Protein AF-A0A134C3X3-F1 (afdb_monomer_lite)

Sequence (115 aa):
MSFNRYKREYERRAILVTVKEKILAAAAIMIEEQGISFRMDDLAKALTISKRTLYEQFRSKHEIVETILVHGAEDFYRQHENIVNNKSLTVEEVLNRYFRVRSNLYAAFSGESFI

Secondary structure (DSSP, 8-state):
--HHHHHHHHHHHHHT--HHHHHHHHHHHHHHHHGGG--HHHHHHHTT--HHHHHHH-S-HHHHHHHHHHHHHHHHHHHHHHHHT-TTS-HHHHHHHHTTPPPHHHHHHH-----

Structure (mmCIF, N/CA/C/O backbone):
data_AF-A0A134C3X3-F1
#
_entry.id   AF-A0A134C3X3-F1
#
loop_
_atom_site.group_PDB
_atom_site.id
_atom_site.type_symbol
_atom_site.label_atom_id
_atom_site.label_alt_id
_atom_site.label_comp_id
_atom_site.label_asym_id
_atom_site.label_entity_id
_atom_site.label_seq_id
_atom_site.pdbx_PDB_ins_code
_atom_site.Cartn_x
_atom_site.Cartn_y
_atom_site.Cartn_z
_atom_site.occupancy
_atom_site.B_iso_or_equiv
_atom_site.auth_seq_id
_atom_site.auth_comp_id
_atom_site.auth_asym_id
_atom_site.auth_atom_id
_atom_site.pdbx_PDB_model_num
ATOM 1 N N . MET A 1 1 ? 23.951 -26.736 2.673 1.00 44.09 1 MET A N 1
ATOM 2 C CA . MET A 1 1 ? 23.584 -26.314 4.049 1.00 44.09 1 MET A CA 1
ATOM 3 C C . MET A 1 1 ? 22.882 -24.940 4.052 1.00 44.09 1 MET A C 1
ATOM 5 O O . MET A 1 1 ? 23.451 -23.985 4.555 1.00 44.09 1 MET A O 1
ATOM 9 N N . SER A 1 2 ? 21.664 -24.798 3.501 1.00 55.88 2 SER A N 1
ATOM 10 C CA . SER A 1 2 ? 20.991 -23.471 3.422 1.00 55.88 2 SER A CA 1
ATOM 11 C C . SER A 1 2 ? 19.510 -23.467 3.838 1.00 55.88 2 SER A C 1
ATOM 13 O O . SER A 1 2 ? 19.015 -22.475 4.365 1.00 55.88 2 SER A O 1
ATOM 15 N N . PHE A 1 3 ? 18.810 -24.600 3.722 1.00 40.75 3 PHE A N 1
ATOM 16 C CA . PHE A 1 3 ? 17.370 -24.705 4.002 1.00 40.75 3 PHE A CA 1
ATOM 17 C C . PHE A 1 3 ? 16.975 -24.275 5.430 1.00 40.75 3 PHE A C 1
ATOM 19 O O . PHE A 1 3 ? 16.027 -23.520 5.629 1.00 40.75 3 PHE A O 1
ATOM 26 N N . ASN A 1 4 ? 17.766 -24.667 6.434 1.00 57.41 4 ASN A N 1
ATOM 27 C CA . ASN A 1 4 ? 17.481 -24.366 7.842 1.00 57.41 4 ASN A CA 1
ATOM 28 C C . ASN A 1 4 ? 17.798 -22.904 8.241 1.00 57.41 4 ASN A C 1
ATOM 30 O O . ASN A 1 4 ? 17.446 -22.451 9.329 1.00 57.41 4 ASN A O 1
ATOM 34 N N . ARG A 1 5 ? 18.500 -22.150 7.382 1.00 53.81 5 ARG A N 1
ATOM 35 C CA . ARG A 1 5 ? 18.742 -20.708 7.562 1.00 53.81 5 ARG A CA 1
ATOM 36 C C . ARG A 1 5 ? 17.573 -19.901 6.999 1.00 53.81 5 ARG A C 1
ATOM 38 O O . ARG A 1 5 ? 17.035 -19.069 7.718 1.00 53.81 5 ARG A O 1
ATOM 45 N N . TYR A 1 6 ? 17.123 -20.246 5.790 1.00 50.03 6 TYR A N 1
ATOM 46 C CA . TYR A 1 6 ? 15.953 -19.640 5.149 1.00 50.03 6 TYR A CA 1
ATOM 47 C C . TYR A 1 6 ? 14.673 -19.816 5.969 1.00 50.03 6 TYR A C 1
ATOM 49 O O . TYR A 1 6 ? 13.956 -18.844 6.180 1.00 50.03 6 TYR A O 1
ATOM 57 N N . LYS A 1 7 ? 14.412 -21.019 6.502 1.00 49.69 7 LYS A N 1
ATOM 58 C CA . LYS A 1 7 ? 13.215 -21.268 7.323 1.00 49.69 7 LYS A CA 1
ATOM 59 C C . LYS A 1 7 ? 13.190 -20.409 8.595 1.00 49.69 7 LYS A C 1
ATOM 61 O O . LYS A 1 7 ? 12.185 -19.776 8.888 1.00 49.69 7 LYS A O 1
ATOM 66 N N . ARG A 1 8 ? 14.327 -20.304 9.292 1.00 60.53 8 ARG A N 1
ATOM 67 C CA . ARG A 1 8 ? 14.461 -19.473 10.500 1.00 60.53 8 ARG A CA 1
ATOM 68 C C . ARG A 1 8 ? 14.390 -17.975 10.218 1.00 60.53 8 ARG A C 1
ATOM 70 O O . ARG A 1 8 ? 13.939 -17.229 11.079 1.00 60.53 8 ARG A O 1
ATOM 77 N N . GLU A 1 9 ? 14.852 -17.524 9.056 1.00 55.44 9 GLU A N 1
ATOM 78 C CA . GLU A 1 9 ? 14.744 -16.125 8.631 1.00 55.44 9 GLU A CA 1
ATOM 79 C C . GLU A 1 9 ? 13.315 -15.768 8.201 1.00 55.44 9 GLU A C 1
ATOM 81 O O . GLU A 1 9 ? 12.829 -14.699 8.559 1.00 55.44 9 GLU A O 1
ATOM 86 N N . TYR A 1 10 ? 12.618 -16.684 7.522 1.00 56.78 10 TYR A N 1
ATOM 87 C CA . TYR A 1 10 ? 11.201 -16.550 7.181 1.00 56.78 10 TYR A CA 1
ATOM 88 C C . TYR A 1 10 ? 10.328 -16.482 8.439 1.00 56.78 10 TYR A C 1
ATOM 90 O O . TYR A 1 10 ? 9.544 -15.551 8.596 1.00 56.78 10 TYR A O 1
ATOM 98 N N . GLU A 1 11 ? 10.526 -17.406 9.383 1.00 58.34 11 GLU A N 1
ATOM 99 C CA . GLU A 1 11 ? 9.837 -17.396 10.678 1.00 58.34 11 GLU A CA 1
ATOM 100 C C . GLU A 1 11 ? 10.168 -16.125 11.480 1.00 58.34 11 GLU A C 1
ATOM 102 O O . GLU A 1 11 ? 9.266 -15.499 12.030 1.00 58.34 11 GLU A O 1
ATOM 107 N N . ARG A 1 12 ? 11.430 -15.661 11.483 1.00 61.84 12 ARG A N 1
ATOM 108 C CA . ARG A 1 12 ? 11.799 -14.380 12.115 1.00 61.84 12 ARG A CA 1
ATOM 109 C C . ARG A 1 12 ? 11.123 -13.176 11.465 1.00 61.84 12 ARG A C 1
ATOM 111 O O . ARG A 1 12 ? 10.660 -12.301 12.188 1.00 61.84 12 ARG A O 1
ATOM 118 N N . ARG A 1 13 ? 11.059 -13.114 10.131 1.00 57.81 13 ARG A N 1
ATOM 119 C CA . ARG A 1 13 ? 10.357 -12.042 9.407 1.00 57.81 13 ARG A CA 1
ATOM 120 C C . ARG A 1 13 ? 8.853 -12.074 9.680 1.00 57.81 13 ARG A C 1
ATOM 122 O O . ARG A 1 13 ? 8.269 -11.017 9.870 1.00 57.81 13 ARG A O 1
ATOM 129 N N . ALA A 1 14 ? 8.254 -13.260 9.785 1.00 58.53 14 ALA A N 1
ATOM 130 C CA . ALA A 1 14 ? 6.844 -13.422 10.140 1.00 58.53 14 ALA A CA 1
ATOM 131 C C . ALA A 1 14 ? 6.536 -12.953 11.579 1.00 58.53 14 ALA A C 1
ATOM 133 O O . ALA A 1 14 ? 5.469 -12.397 11.831 1.00 58.53 14 ALA A O 1
ATOM 134 N N . ILE A 1 15 ? 7.481 -13.123 12.512 1.00 61.25 15 ILE A N 1
ATOM 135 C CA . ILE A 1 15 ? 7.371 -12.653 13.906 1.00 61.25 15 ILE A CA 1
ATOM 136 C C . ILE A 1 15 ? 7.535 -11.123 14.018 1.00 61.25 15 ILE A C 1
ATOM 138 O O . ILE A 1 15 ? 7.021 -10.525 14.960 1.00 61.25 15 ILE A O 1
ATOM 142 N N . LEU A 1 16 ? 8.205 -10.476 13.058 1.00 68.75 16 LEU A N 1
ATOM 143 C CA . LEU A 1 16 ? 8.461 -9.028 13.058 1.00 68.75 16 LEU A CA 1
ATOM 144 C C . LEU A 1 16 ? 7.341 -8.184 12.431 1.00 68.75 16 LEU A C 1
ATOM 146 O O . LEU A 1 16 ? 7.430 -6.960 12.488 1.00 68.75 16 LEU A O 1
ATOM 150 N N . VAL A 1 17 ? 6.297 -8.804 11.864 1.00 79.44 17 VAL A N 1
ATOM 151 C CA . VAL A 1 17 ? 5.197 -8.066 11.226 1.00 79.44 17 VAL A CA 1
ATOM 152 C C . VAL A 1 17 ? 4.435 -7.257 12.275 1.00 79.44 17 VAL A C 1
ATOM 154 O O . VAL A 1 17 ? 3.727 -7.798 13.134 1.00 79.44 17 VAL A O 1
ATOM 157 N N . THR A 1 18 ? 4.573 -5.942 12.180 1.00 92.00 18 THR A N 1
ATOM 158 C CA . THR A 1 18 ? 3.956 -4.965 13.071 1.00 92.00 18 THR A CA 1
ATOM 159 C C . THR A 1 18 ? 2.436 -4.949 12.910 1.00 92.00 18 THR A C 1
ATOM 161 O O . THR A 1 18 ? 1.875 -5.351 11.888 1.00 92.00 18 THR A O 1
ATOM 164 N N . VAL A 1 19 ? 1.731 -4.432 13.919 1.00 92.69 19 VAL A N 1
ATOM 165 C CA . VAL A 1 19 ? 0.276 -4.217 13.827 1.00 92.69 19 VAL A CA 1
ATOM 166 C C . VAL A 1 19 ? -0.059 -3.291 12.652 1.00 92.69 19 VAL A C 1
ATOM 168 O O . VAL A 1 19 ? -1.017 -3.548 11.928 1.00 92.69 19 VAL A O 1
ATOM 171 N N . LYS A 1 20 ? 0.772 -2.268 12.413 1.00 94.50 20 LYS A N 1
ATOM 172 C CA . LYS A 1 20 ? 0.634 -1.338 11.288 1.00 94.50 20 LYS A CA 1
ATOM 173 C C . LYS A 1 20 ? 0.657 -2.053 9.933 1.00 94.50 20 LYS A C 1
ATOM 175 O O . LYS A 1 20 ? -0.215 -1.811 9.106 1.00 94.50 20 LYS A O 1
ATOM 180 N N . GLU A 1 21 ? 1.604 -2.966 9.721 1.00 92.50 21 GLU A N 1
ATOM 181 C CA . GLU A 1 21 ? 1.706 -3.743 8.476 1.00 92.50 21 GLU A CA 1
ATOM 182 C C . GLU A 1 21 ? 0.519 -4.692 8.287 1.00 92.50 21 GLU A C 1
ATOM 184 O O . GLU A 1 21 ? -0.007 -4.797 7.181 1.00 92.50 21 GLU A O 1
ATOM 189 N N . LYS A 1 22 ? 0.033 -5.328 9.364 1.00 93.69 22 LYS A N 1
ATOM 190 C CA . LYS A 1 22 ? -1.182 -6.163 9.308 1.00 93.69 22 LYS A CA 1
ATOM 191 C C . LYS A 1 22 ? -2.412 -5.349 8.911 1.00 93.69 22 LYS A C 1
ATOM 193 O O . LYS A 1 22 ? -3.221 -5.822 8.118 1.00 93.69 22 LYS A O 1
ATOM 198 N N . ILE A 1 23 ? -2.533 -4.125 9.433 1.00 96.19 23 ILE A N 1
ATOM 199 C CA . ILE A 1 23 ? -3.613 -3.199 9.074 1.00 96.19 23 ILE A CA 1
ATOM 200 C C . ILE A 1 23 ? -3.553 -2.837 7.592 1.00 96.19 23 ILE A C 1
ATOM 202 O O . ILE A 1 23 ? -4.572 -2.932 6.914 1.00 96.19 23 ILE A O 1
ATOM 206 N N . LEU A 1 24 ? -2.375 -2.467 7.082 1.00 93.81 24 LEU A N 1
ATOM 207 C CA . LEU A 1 24 ? -2.195 -2.127 5.668 1.00 93.81 24 LEU A CA 1
ATOM 208 C C . LEU A 1 24 ? -2.525 -3.309 4.750 1.00 93.81 24 LEU A C 1
ATOM 210 O O . LEU A 1 24 ? -3.227 -3.124 3.761 1.00 93.81 24 LEU A O 1
ATOM 214 N N . ALA A 1 25 ? -2.072 -4.518 5.094 1.00 91.06 25 ALA A N 1
ATOM 215 C CA . ALA A 1 25 ? -2.340 -5.719 4.306 1.00 91.06 25 ALA A CA 1
ATOM 216 C C . ALA A 1 25 ? -3.837 -6.063 4.261 1.00 91.06 25 ALA A C 1
ATOM 218 O O . ALA A 1 25 ? -4.387 -6.277 3.185 1.00 91.06 25 ALA A O 1
ATOM 219 N N . ALA A 1 26 ? -4.516 -6.070 5.412 1.00 93.62 26 ALA A N 1
ATOM 220 C CA . ALA A 1 26 ? -5.951 -6.345 5.460 1.00 93.62 26 ALA A CA 1
ATOM 221 C C . ALA A 1 26 ? -6.772 -5.255 4.759 1.00 93.62 26 ALA A C 1
ATOM 223 O O . ALA A 1 26 ? -7.723 -5.567 4.049 1.00 93.62 26 ALA A O 1
ATOM 224 N N . ALA A 1 27 ? -6.390 -3.984 4.906 1.00 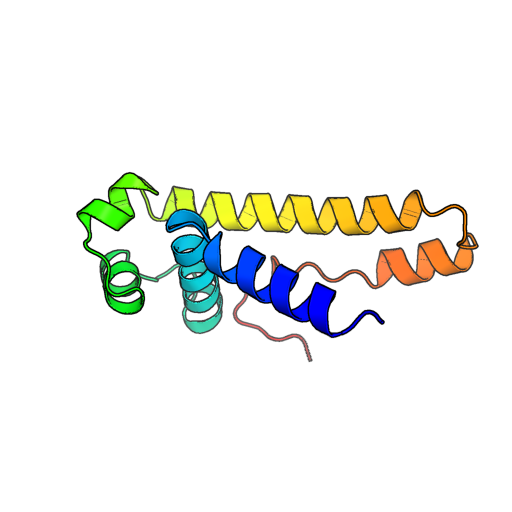93.50 27 ALA A N 1
ATOM 225 C CA . ALA A 1 27 ? -7.043 -2.896 4.191 1.00 93.50 27 ALA A CA 1
ATOM 226 C C . ALA A 1 27 ? -6.857 -3.020 2.674 1.00 93.50 27 ALA A C 1
ATOM 228 O O . ALA A 1 27 ? -7.827 -2.840 1.951 1.00 93.50 27 ALA A O 1
ATOM 229 N N . ALA A 1 28 ? -5.661 -3.369 2.189 1.00 89.50 28 ALA A N 1
ATOM 230 C CA . ALA A 1 28 ? -5.418 -3.576 0.761 1.00 89.50 28 ALA A CA 1
ATOM 231 C C . ALA A 1 28 ? -6.330 -4.667 0.175 1.00 89.50 28 ALA A C 1
ATOM 233 O O . ALA A 1 28 ? -6.962 -4.426 -0.847 1.00 89.50 28 ALA A O 1
ATOM 234 N N . ILE A 1 29 ? -6.476 -5.802 0.871 1.00 88.75 29 ILE A N 1
ATOM 235 C CA . ILE A 1 29 ? -7.399 -6.884 0.478 1.00 88.75 29 ILE A CA 1
ATOM 236 C C . ILE A 1 29 ? -8.843 -6.371 0.431 1.00 88.75 29 ILE A C 1
ATOM 238 O O . ILE A 1 29 ? -9.550 -6.573 -0.549 1.00 88.75 29 ILE A O 1
ATOM 242 N N . MET A 1 30 ? -9.281 -5.643 1.463 1.00 90.44 30 MET A N 1
ATOM 243 C CA . MET A 1 30 ? -10.632 -5.079 1.478 1.00 90.44 30 MET A CA 1
ATOM 244 C C . MET A 1 30 ? -10.857 -4.082 0.334 1.00 90.44 30 MET A C 1
ATOM 246 O O . MET A 1 30 ? -11.955 -4.025 -0.205 1.00 90.44 30 MET A O 1
ATOM 250 N N . ILE A 1 31 ? -9.863 -3.279 -0.041 1.00 87.00 31 ILE A N 1
ATOM 251 C CA . ILE A 1 31 ? -10.009 -2.336 -1.156 1.00 87.00 31 ILE A CA 1
ATOM 252 C C . ILE A 1 31 ? -10.075 -3.094 -2.492 1.00 87.00 31 ILE A C 1
ATOM 254 O O . ILE A 1 31 ? -10.891 -2.738 -3.336 1.00 87.00 31 ILE A O 1
ATOM 258 N N . GLU A 1 32 ? -9.306 -4.168 -2.657 1.00 82.69 32 GLU A N 1
ATOM 259 C CA . GLU A 1 32 ? -9.372 -5.025 -3.846 1.00 82.69 32 GLU A CA 1
ATOM 260 C C . GLU A 1 32 ? -10.751 -5.698 -3.996 1.00 82.69 32 GLU A C 1
ATOM 262 O O . GLU A 1 32 ? -11.317 -5.716 -5.087 1.00 82.69 32 GLU A O 1
ATOM 267 N N . GLU A 1 33 ? -11.336 -6.190 -2.898 1.00 84.50 33 GLU A N 1
ATOM 268 C CA . GLU A 1 33 ? -12.608 -6.930 -2.916 1.00 84.50 33 GLU A CA 1
ATOM 269 C C . GLU A 1 33 ? -13.858 -6.042 -3.046 1.00 84.50 33 GLU A C 1
ATOM 271 O O . GLU A 1 33 ? -14.835 -6.428 -3.688 1.00 84.50 33 GLU A O 1
ATOM 276 N N . GLN A 1 34 ? -13.873 -4.874 -2.397 1.00 84.81 34 GLN A N 1
ATOM 277 C CA . GLN A 1 34 ? -15.076 -4.029 -2.271 1.00 84.81 34 GLN A CA 1
ATOM 278 C C . GLN A 1 34 ? -14.814 -2.534 -2.516 1.00 84.81 34 GLN A C 1
ATOM 280 O O . GLN A 1 34 ? -15.671 -1.695 -2.216 1.00 84.81 34 GLN A O 1
ATOM 285 N N . GLY A 1 35 ? -13.638 -2.169 -3.030 1.00 80.69 35 GLY A N 1
ATOM 286 C CA . GLY A 1 35 ? -13.239 -0.785 -3.280 1.00 80.69 35 GLY A CA 1
ATOM 287 C C . GLY A 1 35 ? -12.986 0.038 -2.010 1.00 80.69 35 GLY A C 1
ATOM 288 O O . GLY A 1 35 ? -13.001 -0.437 -0.871 1.00 80.69 35 GLY A O 1
ATOM 289 N N . ILE A 1 36 ? -12.804 1.351 -2.185 1.00 84.06 36 ILE A N 1
ATOM 290 C CA . ILE A 1 36 ? -12.508 2.298 -1.089 1.00 84.06 36 ILE A CA 1
ATOM 291 C C . ILE A 1 36 ? -13.661 2.496 -0.083 1.00 84.06 36 ILE A C 1
ATOM 293 O O . ILE A 1 36 ? -13.523 3.247 0.891 1.00 84.06 36 ILE A O 1
ATOM 297 N N . SER A 1 37 ? -14.810 1.848 -0.286 1.00 86.19 37 SER A N 1
ATOM 298 C CA . SER A 1 37 ? -15.991 1.920 0.585 1.00 86.19 37 SER A CA 1
ATOM 299 C C . SER A 1 37 ? -15.851 1.189 1.921 1.00 86.19 37 SER A C 1
ATOM 301 O O . SER A 1 37 ? -16.717 1.374 2.778 1.00 86.19 37 SER A O 1
ATOM 303 N N . PHE A 1 38 ? -14.773 0.432 2.153 1.00 89.06 38 PHE A N 1
ATOM 304 C CA . PHE A 1 38 ? -14.583 -0.308 3.403 1.00 89.06 38 PHE A CA 1
ATOM 305 C C . PHE A 1 38 ? -14.697 0.580 4.661 1.00 89.06 38 PHE A C 1
ATOM 307 O O . PHE A 1 38 ? -14.409 1.790 4.651 1.00 89.06 38 PHE A O 1
ATOM 314 N N . ARG A 1 39 ? -15.131 -0.034 5.769 1.00 94.12 39 ARG A N 1
ATOM 315 C CA . ARG A 1 39 ? -15.299 0.624 7.073 1.00 94.12 39 ARG A CA 1
ATOM 316 C C . ARG A 1 39 ? -14.165 0.232 8.018 1.00 94.12 39 ARG A C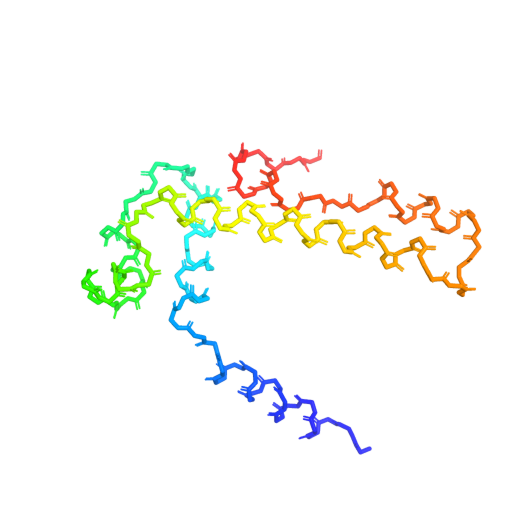 1
ATOM 318 O O . ARG A 1 39 ? -13.817 -0.939 8.129 1.00 94.12 39 ARG A O 1
ATOM 325 N N . MET A 1 40 ? -13.661 1.204 8.780 1.00 95.81 40 MET A N 1
ATOM 326 C CA . MET A 1 40 ? -12.639 0.984 9.820 1.00 95.81 40 MET A CA 1
ATOM 327 C C . MET A 1 40 ? -13.086 -0.039 10.875 1.00 95.81 40 MET A C 1
ATOM 329 O O . MET A 1 40 ? -12.281 -0.818 11.373 1.00 95.81 40 MET A O 1
ATOM 333 N N . ASP A 1 41 ? -14.383 -0.064 11.188 1.00 96.44 41 ASP A N 1
ATOM 334 C CA . ASP A 1 41 ? -14.966 -1.027 12.124 1.00 96.44 41 ASP A CA 1
ATOM 335 C C . ASP A 1 41 ? -14.820 -2.470 11.639 1.00 96.44 41 ASP A C 1
ATOM 337 O O . ASP A 1 41 ? -14.528 -3.360 12.436 1.00 96.44 41 ASP A O 1
ATOM 341 N N . ASP A 1 42 ? -15.019 -2.699 10.343 1.00 96.19 42 ASP A N 1
ATOM 342 C CA . ASP A 1 42 ? -14.946 -4.034 9.758 1.00 96.19 42 ASP A CA 1
ATOM 343 C C . ASP A 1 42 ? -13.488 -4.465 9.584 1.00 96.19 42 ASP A C 1
ATOM 345 O O . ASP A 1 42 ? -13.164 -5.619 9.845 1.00 96.19 42 ASP A O 1
ATOM 349 N N . LEU A 1 43 ? -12.589 -3.518 9.300 1.00 96.56 43 LEU A N 1
ATOM 350 C CA . LEU A 1 43 ? -11.143 -3.746 9.319 1.00 96.56 43 LEU A CA 1
ATOM 351 C C . LEU A 1 43 ? -10.638 -4.164 10.713 1.00 96.56 43 LEU A C 1
ATOM 353 O O . LEU A 1 43 ? -9.881 -5.125 10.841 1.00 96.56 43 LEU A O 1
ATOM 357 N N . ALA A 1 44 ? -11.086 -3.487 11.777 1.00 97.44 44 ALA A N 1
ATOM 358 C CA . ALA A 1 44 ? -10.729 -3.849 13.151 1.00 97.44 44 ALA A CA 1
ATOM 359 C C . ALA A 1 44 ? -11.235 -5.254 13.526 1.00 97.44 44 ALA A C 1
ATOM 361 O O . ALA A 1 44 ? -10.492 -6.043 14.114 1.00 97.44 44 ALA A O 1
ATOM 362 N N . LYS A 1 45 ? -12.480 -5.585 13.146 1.00 96.88 45 LYS A N 1
ATOM 363 C CA . LYS A 1 45 ? -13.066 -6.920 13.351 1.00 96.88 45 LYS A CA 1
ATOM 364 C C . LYS A 1 45 ? -12.301 -7.999 12.590 1.00 96.88 45 LYS A C 1
ATOM 366 O O . LYS A 1 45 ? -11.969 -9.016 13.189 1.00 96.88 45 LYS A O 1
ATOM 371 N N . ALA A 1 46 ? -11.987 -7.767 11.314 1.00 94.75 46 ALA A N 1
ATOM 372 C CA . ALA A 1 46 ? -11.252 -8.713 10.475 1.00 94.75 46 ALA A CA 1
ATOM 373 C C . ALA A 1 46 ? -9.880 -9.068 11.072 1.00 94.75 46 ALA A C 1
ATOM 375 O O . ALA A 1 46 ? -9.444 -10.214 11.010 1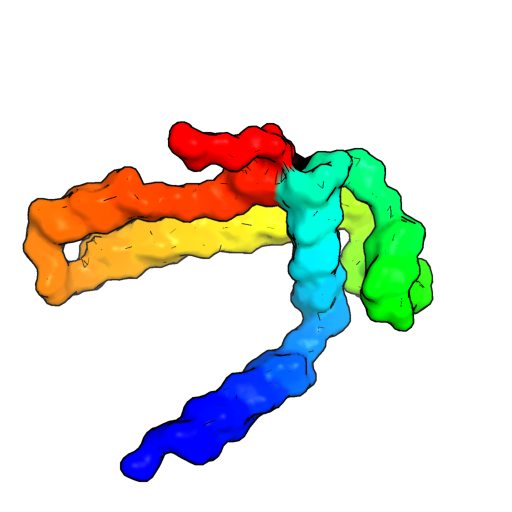.00 94.75 46 ALA A O 1
ATOM 376 N N . LEU A 1 47 ? -9.227 -8.100 11.718 1.00 95.38 47 LEU A N 1
ATOM 377 C CA . LEU A 1 47 ? -7.928 -8.279 12.370 1.00 95.38 47 LEU A CA 1
ATOM 378 C C . LEU A 1 47 ? -8.015 -8.750 13.827 1.00 95.38 47 LEU A C 1
ATOM 380 O O . LEU A 1 47 ? -6.978 -8.984 14.445 1.00 95.38 47 LEU A O 1
ATOM 384 N N . THR A 1 48 ? -9.220 -8.880 14.392 1.00 96.50 48 THR A N 1
ATOM 385 C CA . THR A 1 48 ? -9.433 -9.179 15.820 1.00 96.50 48 THR A CA 1
ATOM 386 C C . THR A 1 48 ? -8.681 -8.196 16.740 1.00 96.50 48 THR A C 1
ATOM 388 O O . THR A 1 48 ? -8.106 -8.573 17.759 1.00 96.50 48 THR A O 1
ATOM 391 N N . ILE A 1 49 ? -8.675 -6.904 16.385 1.00 96.19 49 ILE A N 1
ATOM 392 C CA . ILE A 1 49 ? -8.088 -5.826 17.199 1.00 96.19 49 ILE A CA 1
ATOM 393 C C . ILE A 1 49 ? -9.157 -4.832 17.652 1.00 96.19 49 ILE A C 1
ATOM 395 O O . ILE A 1 49 ? -10.213 -4.685 17.038 1.00 96.19 49 ILE A O 1
ATOM 399 N N . SER A 1 50 ? -8.882 -4.106 18.737 1.00 97.44 50 SER A N 1
ATOM 400 C CA . SER A 1 50 ? -9.789 -3.049 19.186 1.00 97.44 50 SER A CA 1
ATOM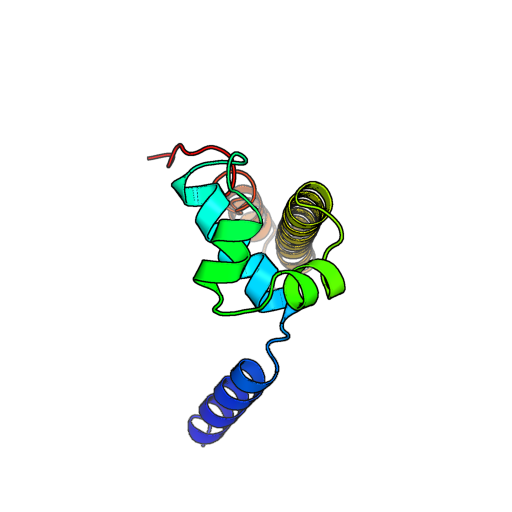 401 C C . SER A 1 50 ? -9.769 -1.852 18.225 1.00 97.44 50 SER A C 1
ATOM 403 O O . SER A 1 50 ? -8.742 -1.561 17.605 1.00 97.44 50 SER A O 1
ATOM 405 N N . LYS A 1 51 ? -10.871 -1.087 18.164 1.00 96.38 51 LYS A N 1
ATOM 406 C CA . LYS A 1 51 ? -10.890 0.197 17.437 1.00 96.38 51 LYS A CA 1
ATOM 407 C C . LYS A 1 51 ? -9.778 1.122 17.926 1.00 96.38 51 LYS A C 1
ATOM 409 O O . LYS A 1 51 ? -9.111 1.749 17.117 1.00 96.38 51 LYS A O 1
ATOM 414 N N . ARG A 1 52 ? -9.547 1.166 19.242 1.00 96.62 52 ARG A N 1
ATOM 415 C CA . ARG A 1 52 ? -8.463 1.949 19.842 1.00 96.62 52 ARG A CA 1
ATOM 416 C C . ARG A 1 52 ? -7.105 1.562 19.254 1.00 96.62 52 ARG A C 1
ATOM 418 O O . ARG A 1 52 ? -6.383 2.443 18.819 1.00 96.62 52 ARG A O 1
ATOM 425 N N . THR A 1 53 ? -6.802 0.268 19.175 1.00 96.94 53 THR A N 1
ATOM 426 C CA . THR A 1 53 ? -5.549 -0.242 18.597 1.00 96.94 53 THR A CA 1
ATOM 427 C C . THR A 1 53 ? -5.409 0.134 17.121 1.00 96.94 53 THR A C 1
ATOM 429 O O . THR A 1 53 ? -4.332 0.542 16.703 1.00 96.94 53 THR A O 1
ATOM 432 N N . LEU A 1 54 ? -6.489 0.049 16.334 1.00 97.81 54 LEU A N 1
ATOM 433 C CA . LEU A 1 54 ? -6.490 0.508 14.940 1.00 97.81 54 LEU A CA 1
ATOM 434 C C . LEU A 1 54 ? -6.188 2.015 14.848 1.00 97.81 54 LEU A C 1
ATOM 436 O O . LEU A 1 54 ? -5.305 2.416 14.092 1.00 97.81 54 LEU A O 1
ATOM 440 N N . TYR A 1 55 ? -6.866 2.833 15.659 1.00 97.06 55 TYR A N 1
ATOM 441 C CA . TYR A 1 55 ? -6.697 4.289 15.666 1.00 97.06 55 TYR A CA 1
ATOM 442 C C . TYR A 1 55 ? -5.362 4.772 16.260 1.00 97.06 55 TYR A C 1
ATOM 444 O O . TYR A 1 55 ? -4.903 5.859 15.917 1.00 97.06 55 TYR A O 1
ATOM 452 N N . GLU A 1 56 ? -4.708 3.967 17.103 1.00 96.75 56 GLU A N 1
ATOM 453 C CA . GLU A 1 56 ? -3.330 4.199 17.557 1.00 96.75 56 GLU A CA 1
ATOM 454 C C . GLU A 1 56 ? -2.316 4.052 16.410 1.00 96.75 56 GLU A C 1
ATOM 456 O O . GLU A 1 56 ? -1.265 4.688 16.452 1.00 96.75 56 GLU A O 1
ATOM 461 N N . GLN A 1 57 ? -2.621 3.243 15.385 1.00 97.62 57 GLN A N 1
ATOM 462 C CA . GLN A 1 57 ? -1.757 3.071 14.209 1.00 97.62 57 GLN A CA 1
ATOM 463 C C . GLN A 1 57 ? -2.104 4.027 13.062 1.00 97.62 57 GLN A C 1
ATOM 465 O O . GLN A 1 57 ? -1.193 4.495 12.383 1.00 97.62 57 GLN A O 1
ATOM 470 N N . PHE A 1 58 ? -3.396 4.297 12.841 1.00 97.62 58 PHE A N 1
ATOM 471 C CA . PHE A 1 58 ? -3.894 5.157 11.765 1.00 97.62 58 PHE A CA 1
ATOM 472 C C . PHE A 1 58 ? -5.093 5.981 12.222 1.00 97.62 58 PHE A C 1
ATOM 474 O O . PHE A 1 58 ? -6.124 5.444 12.622 1.00 97.62 58 PHE A O 1
ATOM 481 N N . ARG A 1 59 ? -5.012 7.301 12.087 1.00 95.69 59 ARG A N 1
ATOM 482 C CA . ARG A 1 59 ? -6.048 8.238 12.540 1.00 95.69 59 ARG A CA 1
ATOM 483 C C . ARG A 1 59 ? -7.283 8.225 11.648 1.00 95.69 59 ARG A C 1
ATOM 485 O O . ARG A 1 59 ? -8.360 8.622 12.091 1.00 95.69 59 ARG A O 1
ATOM 492 N N . SER A 1 60 ? -7.152 7.798 10.393 1.00 95.94 60 SER A N 1
ATOM 493 C CA . SER A 1 60 ? -8.261 7.799 9.439 1.00 95.94 60 SER A CA 1
ATOM 494 C C . SER A 1 60 ? -8.132 6.726 8.357 1.00 95.94 60 SER A C 1
ATOM 496 O O . SER A 1 60 ? -7.046 6.230 8.068 1.00 95.94 60 SER A O 1
ATOM 498 N N . LYS A 1 61 ? -9.259 6.422 7.696 1.00 93.75 61 LYS A N 1
ATOM 499 C CA . LYS A 1 61 ? -9.274 5.603 6.474 1.00 93.75 61 LYS A CA 1
ATOM 500 C C . LYS A 1 61 ? -8.426 6.225 5.360 1.00 93.75 61 LYS A C 1
ATOM 502 O O . LYS A 1 61 ? -7.771 5.501 4.621 1.00 93.75 61 LYS A O 1
ATOM 507 N N . HIS A 1 62 ? -8.453 7.553 5.245 1.00 94.69 62 HIS A N 1
ATOM 508 C CA . HIS A 1 62 ? -7.690 8.273 4.231 1.00 94.69 62 HIS A CA 1
ATOM 509 C C . HIS A 1 62 ? -6.186 8.042 4.399 1.00 94.69 62 HIS A C 1
ATOM 511 O O . HIS A 1 62 ? -5.528 7.697 3.430 1.00 94.69 62 HIS A O 1
ATOM 517 N N . GLU A 1 63 ? -5.681 8.108 5.633 1.00 96.19 63 GLU A N 1
ATOM 518 C CA . GLU A 1 63 ? -4.268 7.853 5.949 1.00 96.19 63 GLU A CA 1
ATOM 519 C C . GLU A 1 63 ? -3.833 6.426 5.574 1.00 96.19 63 GLU A C 1
ATOM 521 O O . GLU A 1 63 ? -2.741 6.226 5.048 1.00 96.19 63 GLU A O 1
ATOM 526 N N . ILE A 1 64 ? -4.694 5.425 5.793 1.00 94.94 64 ILE A N 1
ATOM 527 C CA . ILE A 1 64 ? -4.431 4.041 5.364 1.00 94.94 64 ILE A CA 1
ATOM 528 C C . ILE A 1 64 ? -4.322 3.967 3.840 1.00 94.94 64 ILE A C 1
ATOM 530 O O . ILE A 1 64 ? -3.357 3.414 3.319 1.00 94.94 64 ILE A O 1
ATOM 534 N N . VAL A 1 65 ? -5.303 4.531 3.131 1.00 92.00 65 VAL A N 1
ATOM 535 C CA . VAL A 1 65 ? -5.346 4.517 1.662 1.00 92.00 65 VAL A CA 1
ATOM 536 C C . VAL A 1 65 ? -4.137 5.243 1.075 1.00 92.00 65 VAL A C 1
ATOM 538 O O . VAL A 1 65 ? -3.470 4.697 0.202 1.00 92.00 65 VAL A O 1
ATOM 541 N N . GLU A 1 66 ? -3.814 6.429 1.587 1.00 92.62 66 GLU A N 1
ATOM 542 C CA . GLU A 1 66 ? -2.634 7.198 1.193 1.00 92.62 66 GLU A CA 1
ATOM 543 C C . GLU A 1 66 ? -1.351 6.394 1.417 1.00 92.62 66 GLU A C 1
ATOM 545 O O . GLU A 1 66 ? -0.536 6.276 0.508 1.00 92.62 66 GLU A O 1
ATOM 550 N N . THR A 1 67 ? -1.201 5.761 2.583 1.00 93.12 67 THR A N 1
ATOM 551 C CA . THR A 1 67 ? -0.014 4.949 2.891 1.00 93.12 67 THR A CA 1
ATOM 552 C C . THR A 1 67 ? 0.134 3.773 1.920 1.00 93.12 67 THR A C 1
ATOM 554 O O . THR A 1 67 ? 1.237 3.499 1.451 1.00 93.12 67 THR A O 1
ATOM 557 N N . ILE A 1 68 ? -0.965 3.088 1.580 1.00 90.19 68 ILE A N 1
ATOM 558 C CA . ILE A 1 68 ? -0.960 1.995 0.592 1.00 90.19 68 ILE A CA 1
ATOM 559 C C . ILE A 1 68 ? -0.534 2.518 -0.786 1.00 90.19 68 ILE A C 1
ATOM 561 O O . ILE A 1 68 ? 0.307 1.900 -1.441 1.00 90.19 68 ILE A O 1
ATOM 565 N N . LEU A 1 69 ? -1.076 3.664 -1.211 1.00 87.50 69 LEU A N 1
ATOM 566 C CA . LEU A 1 69 ? -0.743 4.287 -2.494 1.00 87.50 69 LEU A CA 1
ATOM 567 C C . LEU A 1 69 ? 0.729 4.707 -2.561 1.00 87.50 69 LEU A C 1
ATOM 569 O O . LEU A 1 69 ? 1.404 4.420 -3.547 1.00 87.50 69 LEU A O 1
ATOM 573 N N . VAL A 1 70 ? 1.246 5.343 -1.509 1.00 90.19 70 VAL A N 1
ATOM 574 C CA . VAL A 1 70 ? 2.651 5.763 -1.436 1.00 90.19 70 VAL A CA 1
ATOM 575 C C . VAL A 1 70 ? 3.571 4.547 -1.481 1.00 90.19 70 VAL A C 1
ATOM 577 O O . VAL A 1 70 ? 4.454 4.490 -2.333 1.00 90.19 70 VAL A O 1
ATOM 580 N N . HIS A 1 71 ? 3.327 3.527 -0.654 1.00 88.00 71 HIS A N 1
ATOM 581 C CA . HIS A 1 71 ? 4.153 2.318 -0.656 1.00 88.00 71 HIS A CA 1
ATOM 582 C C . HIS A 1 71 ? 4.133 1.592 -2.005 1.00 88.00 71 HIS A C 1
ATOM 584 O O . HIS A 1 71 ? 5.175 1.121 -2.464 1.00 88.00 71 HIS A O 1
ATOM 590 N N . GLY A 1 72 ? 2.970 1.499 -2.655 1.00 85.88 72 GLY A N 1
ATOM 591 C CA . GLY A 1 72 ? 2.873 0.879 -3.974 1.00 85.88 72 GLY A CA 1
ATOM 592 C C . GLY A 1 72 ? 3.578 1.695 -5.062 1.00 85.88 72 GLY A C 1
ATOM 593 O O . GLY A 1 72 ? 4.203 1.111 -5.946 1.00 85.88 72 GLY A O 1
ATOM 594 N N . ALA A 1 73 ? 3.539 3.030 -4.986 1.00 87.81 73 ALA A N 1
ATOM 595 C CA . ALA A 1 73 ? 4.247 3.907 -5.919 1.00 87.81 73 ALA A CA 1
ATOM 596 C C . ALA A 1 73 ? 5.765 3.815 -5.739 1.00 87.81 73 ALA A C 1
ATOM 598 O O . ALA A 1 73 ? 6.497 3.686 -6.720 1.00 87.81 73 ALA A O 1
ATOM 599 N N . GLU A 1 74 ? 6.232 3.816 -4.492 1.00 90.06 74 GLU A N 1
ATOM 600 C CA . GLU A 1 74 ? 7.641 3.620 -4.163 1.00 90.06 74 GLU A CA 1
ATOM 601 C C . GLU A 1 74 ? 8.140 2.248 -4.618 1.00 90.06 74 GLU A C 1
ATOM 603 O O . GLU A 1 74 ? 9.234 2.146 -5.167 1.00 90.06 74 GLU A O 1
ATOM 608 N N . ASP A 1 75 ? 7.352 1.188 -4.423 1.00 88.56 75 ASP A N 1
ATOM 609 C CA . ASP A 1 75 ? 7.730 -0.146 -4.883 1.00 88.56 75 ASP A CA 1
ATOM 610 C C . ASP A 1 75 ? 7.813 -0.227 -6.404 1.00 88.56 75 ASP A C 1
ATOM 612 O O . ASP A 1 75 ? 8.810 -0.706 -6.945 1.00 88.56 75 ASP A O 1
ATOM 616 N N . PHE A 1 76 ? 6.820 0.330 -7.096 1.00 88.81 76 PHE A N 1
ATOM 617 C CA . PHE A 1 76 ? 6.829 0.423 -8.548 1.00 88.81 76 PHE A CA 1
ATOM 618 C C . PHE A 1 76 ? 8.063 1.185 -9.048 1.00 88.81 76 PHE A C 1
ATOM 620 O O . PHE A 1 76 ? 8.756 0.709 -9.948 1.00 88.81 76 PHE A O 1
ATOM 627 N N . TYR A 1 77 ? 8.396 2.321 -8.432 1.00 93.56 77 TYR A N 1
ATOM 628 C CA . TYR A 1 77 ? 9.593 3.089 -8.771 1.00 93.56 77 TYR A CA 1
ATOM 629 C C . TYR A 1 77 ? 10.881 2.288 -8.528 1.00 93.56 77 TYR A C 1
ATOM 631 O O . TYR A 1 77 ? 11.710 2.172 -9.432 1.00 93.56 77 TYR A O 1
ATOM 639 N N . ARG A 1 78 ? 11.029 1.659 -7.353 1.00 94.12 78 ARG A N 1
ATOM 640 C CA . ARG A 1 78 ? 12.201 0.829 -7.020 1.00 94.12 78 ARG A CA 1
ATOM 641 C C . ARG A 1 78 ? 12.393 -0.325 -7.994 1.00 94.12 78 ARG A C 1
ATOM 643 O O . ARG A 1 78 ? 13.527 -0.660 -8.324 1.00 94.12 78 ARG A O 1
ATOM 650 N N . GLN A 1 79 ? 11.315 -0.959 -8.454 1.00 93.94 79 GLN A N 1
ATOM 651 C CA . GLN A 1 79 ? 11.409 -2.033 -9.445 1.00 93.94 79 GLN A CA 1
ATOM 652 C C . GLN A 1 79 ? 12.034 -1.530 -10.754 1.00 93.94 79 GLN A C 1
ATOM 654 O O . GLN A 1 79 ? 12.945 -2.173 -11.277 1.00 93.94 79 GLN A O 1
ATOM 659 N N . HIS A 1 80 ? 11.619 -0.358 -11.243 1.00 96.25 80 HIS A N 1
ATOM 660 C CA . HIS A 1 80 ? 12.220 0.256 -12.431 1.00 96.25 80 HIS A CA 1
ATOM 661 C C . HIS A 1 80 ? 13.676 0.652 -12.192 1.00 96.25 80 HIS A C 1
ATOM 663 O O . HIS A 1 80 ? 14.533 0.357 -13.024 1.00 96.25 80 HIS A O 1
ATOM 669 N N . GLU A 1 81 ? 13.971 1.269 -11.048 1.00 97.50 81 GLU A N 1
ATOM 670 C CA . GLU A 1 81 ? 15.331 1.653 -10.673 1.00 97.50 81 GLU A CA 1
ATOM 671 C C . GLU A 1 81 ? 16.269 0.436 -10.640 1.00 97.50 81 GLU A C 1
ATOM 673 O O . GLU A 1 81 ? 17.357 0.469 -11.215 1.00 97.50 81 GLU A O 1
ATOM 678 N N . ASN A 1 82 ? 15.819 -0.677 -10.052 1.00 97.12 82 ASN A N 1
ATOM 679 C CA . ASN A 1 82 ? 16.569 -1.931 -10.011 1.00 97.12 82 ASN A CA 1
ATOM 680 C C . ASN A 1 82 ? 16.829 -2.510 -11.407 1.00 97.12 82 ASN A C 1
ATOM 682 O O . ASN A 1 82 ? 17.879 -3.111 -11.623 1.00 97.12 82 ASN A O 1
ATOM 686 N N . ILE A 1 83 ? 15.897 -2.351 -12.351 1.00 97.81 83 ILE A N 1
ATOM 687 C CA . ILE A 1 83 ? 16.074 -2.803 -13.738 1.00 97.81 83 ILE A CA 1
ATOM 688 C C . ILE A 1 83 ? 17.106 -1.926 -14.452 1.00 97.81 83 ILE A C 1
ATOM 690 O O . ILE A 1 83 ? 18.046 -2.456 -15.039 1.00 97.81 83 ILE A O 1
ATOM 694 N N . VAL A 1 84 ? 16.958 -0.602 -14.374 1.00 97.62 84 VAL A N 1
ATOM 695 C CA . VAL A 1 84 ? 17.827 0.363 -15.069 1.00 97.62 84 VAL A CA 1
ATOM 696 C C . VAL A 1 84 ? 19.262 0.316 -14.540 1.00 97.62 84 VAL A C 1
ATOM 698 O O . VAL A 1 84 ? 20.210 0.380 -15.318 1.00 97.62 84 VAL A O 1
ATOM 701 N N . ASN A 1 85 ? 19.441 0.153 -13.228 1.00 97.38 85 ASN A N 1
ATOM 702 C CA . ASN A 1 85 ? 20.764 0.145 -12.601 1.00 97.38 85 ASN A CA 1
ATOM 703 C C . ASN A 1 85 ? 21.470 -1.223 -12.654 1.00 97.38 85 ASN A C 1
ATOM 705 O O . ASN A 1 85 ? 22.611 -1.351 -12.194 1.00 97.38 85 ASN A O 1
ATOM 709 N N . ASN A 1 86 ? 20.833 -2.258 -13.212 1.00 96.94 86 ASN A N 1
ATOM 710 C CA . ASN A 1 86 ? 21.423 -3.588 -13.283 1.00 96.94 86 ASN A CA 1
ATOM 711 C C . ASN A 1 86 ? 22.422 -3.710 -14.445 1.00 96.94 86 ASN A C 1
ATOM 713 O O . ASN A 1 86 ? 22.063 -4.020 -15.578 1.00 96.94 86 ASN A O 1
ATOM 717 N N . LYS A 1 87 ? 23.712 -3.572 -14.118 1.00 96.12 87 LYS A N 1
ATOM 718 C CA . LYS A 1 87 ? 24.838 -3.655 -15.067 1.00 96.12 87 LYS A CA 1
ATOM 719 C C . LYS A 1 87 ? 25.039 -5.027 -15.725 1.00 96.12 87 LYS A C 1
ATOM 721 O O . LYS A 1 87 ? 25.879 -5.139 -16.610 1.00 96.12 87 LYS A O 1
ATOM 726 N N . SER A 1 88 ? 24.331 -6.067 -15.277 1.00 97.81 88 SER A N 1
ATOM 727 C CA . SER A 1 88 ? 24.384 -7.397 -15.902 1.00 97.81 88 SER A CA 1
ATOM 728 C C . SER A 1 88 ? 23.406 -7.561 -17.068 1.00 97.81 88 SER A C 1
ATOM 730 O O . SER A 1 88 ? 23.473 -8.574 -17.756 1.00 97.81 88 SER A O 1
ATOM 732 N N . LEU A 1 89 ? 22.515 -6.589 -17.289 1.00 97.44 89 LEU A N 1
ATOM 733 C CA . LEU A 1 89 ? 21.536 -6.612 -18.370 1.00 97.44 89 LEU A CA 1
ATOM 734 C C . LEU A 1 89 ? 22.037 -5.842 -19.591 1.00 97.44 89 LEU A C 1
ATOM 736 O O . LEU A 1 89 ?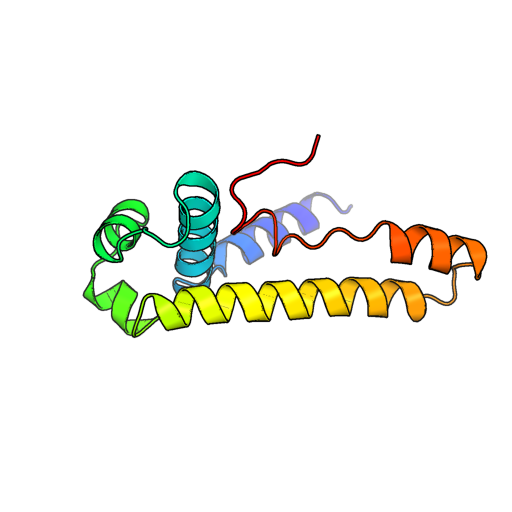 22.650 -4.780 -19.480 1.00 97.44 89 LEU A O 1
ATOM 740 N N . THR A 1 90 ? 21.708 -6.355 -20.769 1.00 98.31 90 THR A N 1
ATOM 741 C CA . THR A 1 90 ? 21.788 -5.599 -22.020 1.00 98.31 90 THR A CA 1
ATOM 742 C C . THR A 1 90 ? 20.703 -4.520 -22.069 1.00 98.31 90 THR A C 1
ATOM 744 O O . THR A 1 90 ? 19.688 -4.593 -21.375 1.00 98.31 90 THR A O 1
ATOM 747 N N . VAL A 1 91 ? 20.877 -3.522 -22.940 1.00 97.62 91 VAL A N 1
ATOM 748 C CA . VAL A 1 91 ? 19.866 -2.469 -23.151 1.00 97.62 91 VAL A CA 1
ATOM 749 C C . VAL A 1 91 ? 18.523 -3.061 -23.596 1.00 97.62 91 VAL A C 1
ATOM 751 O O . VAL A 1 91 ? 17.476 -2.619 -23.128 1.00 97.62 91 VAL A O 1
ATOM 754 N N . GLU A 1 92 ? 18.542 -4.085 -24.452 1.00 98.19 92 GLU A N 1
ATOM 755 C CA . GLU A 1 92 ? 1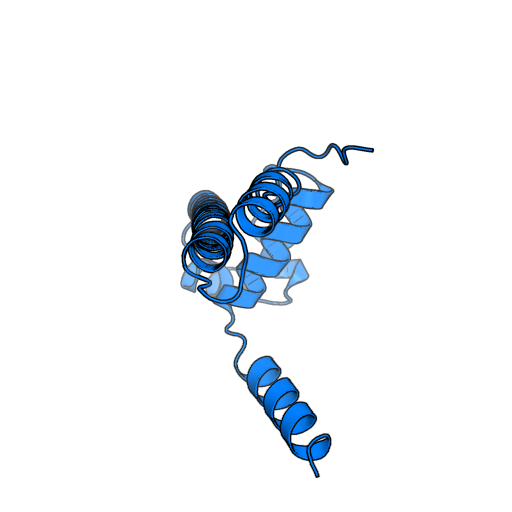7.326 -4.777 -24.891 1.00 98.19 92 GLU A CA 1
ATOM 756 C C . GLU A 1 92 ? 16.592 -5.430 -23.710 1.00 98.19 92 GLU A C 1
ATOM 758 O O . GLU A 1 92 ? 15.382 -5.256 -23.556 1.00 98.19 92 GLU A O 1
ATOM 763 N N . GLU A 1 93 ? 17.318 -6.121 -22.828 1.00 98.25 93 GLU A N 1
ATOM 764 C CA . GLU A 1 93 ? 16.736 -6.728 -21.628 1.00 98.25 93 GLU A CA 1
ATOM 765 C C . GLU A 1 93 ? 16.196 -5.684 -20.649 1.00 98.25 93 GLU A C 1
ATOM 767 O O . GLU A 1 93 ? 15.134 -5.902 -20.062 1.00 98.25 93 GLU A O 1
ATOM 772 N N . VAL A 1 94 ? 16.890 -4.552 -20.481 1.00 98.25 94 VAL A N 1
ATOM 773 C CA . VAL A 1 94 ? 16.408 -3.422 -19.672 1.00 98.25 94 VAL A CA 1
ATOM 774 C C . VAL A 1 94 ? 15.077 -2.919 -20.219 1.00 98.25 94 VAL A C 1
ATOM 776 O O . VAL A 1 94 ? 14.113 -2.851 -19.462 1.00 98.25 94 VAL A O 1
ATOM 779 N N . LEU A 1 95 ? 14.986 -2.632 -21.522 1.00 97.88 95 LEU A N 1
ATOM 780 C CA . LEU A 1 95 ? 13.751 -2.151 -22.150 1.00 97.88 95 LEU A CA 1
ATOM 781 C C . LEU A 1 95 ? 12.617 -3.172 -22.014 1.00 97.88 95 LEU A C 1
ATOM 783 O O . LEU A 1 95 ? 11.517 -2.820 -21.588 1.00 97.88 95 LEU A O 1
ATOM 787 N N . ASN A 1 96 ? 12.885 -4.446 -22.316 1.00 97.56 96 ASN A N 1
ATOM 788 C CA . ASN A 1 96 ? 11.879 -5.502 -22.230 1.00 97.56 96 ASN A CA 1
ATOM 789 C C . ASN A 1 96 ? 11.329 -5.646 -20.804 1.00 97.56 96 ASN A C 1
ATOM 791 O O . ASN A 1 96 ? 10.118 -5.745 -20.615 1.00 97.56 96 ASN A O 1
ATOM 795 N N . ARG A 1 97 ? 12.206 -5.624 -19.792 1.00 97.31 97 ARG A N 1
ATOM 796 C CA . ARG A 1 97 ? 11.799 -5.732 -18.385 1.00 97.31 97 ARG A CA 1
ATOM 797 C C . ARG A 1 97 ? 11.088 -4.475 -17.900 1.00 97.31 97 ARG A C 1
ATOM 799 O O . ARG A 1 97 ? 10.057 -4.610 -17.253 1.00 97.31 97 ARG A O 1
ATOM 806 N N . TYR A 1 98 ? 11.595 -3.288 -18.237 1.00 96.44 98 TYR A N 1
ATOM 807 C CA . TYR A 1 98 ? 11.019 -1.998 -17.848 1.00 96.44 98 TYR A CA 1
ATOM 808 C C . TYR A 1 98 ? 9.547 -1.905 -18.276 1.00 96.44 98 TYR A C 1
ATOM 810 O O . TYR A 1 98 ? 8.677 -1.683 -17.443 1.00 96.44 98 TYR A O 1
ATOM 818 N N . PHE A 1 99 ? 9.237 -2.193 -19.545 1.00 95.00 99 PHE A N 1
ATOM 819 C CA . PHE A 1 99 ? 7.859 -2.135 -20.057 1.00 95.00 99 PHE A CA 1
ATOM 820 C C . PHE A 1 99 ? 6.953 -3.293 -19.604 1.00 95.00 99 PHE A C 1
ATOM 822 O O . PHE A 1 99 ? 5.750 -3.267 -19.863 1.00 95.00 99 PHE A O 1
ATOM 829 N N . ARG A 1 100 ? 7.499 -4.313 -18.931 1.00 92.94 100 ARG A N 1
ATOM 830 C CA . ARG A 1 100 ? 6.726 -5.432 -18.366 1.00 92.94 100 ARG A CA 1
ATOM 831 C C . ARG A 1 100 ? 6.393 -5.260 -16.888 1.00 92.94 100 ARG A C 1
ATOM 833 O O . ARG A 1 100 ? 5.594 -6.046 -16.379 1.00 92.94 100 ARG A O 1
ATOM 840 N N . VAL A 1 101 ? 6.973 -4.277 -16.196 1.00 90.81 101 VAL A N 1
ATOM 841 C CA . VAL A 1 101 ? 6.631 -4.016 -14.793 1.00 90.81 101 VAL A CA 1
ATOM 842 C C . VAL A 1 101 ? 5.165 -3.598 -14.715 1.00 90.81 101 VAL A C 1
ATOM 844 O O . VAL A 1 101 ? 4.727 -2.648 -15.361 1.00 90.81 101 VAL A O 1
ATOM 847 N N . ARG A 1 102 ? 4.384 -4.320 -13.913 1.00 83.56 102 ARG A N 1
ATOM 848 C CA . ARG A 1 102 ? 2.980 -3.997 -13.650 1.00 83.56 102 ARG A CA 1
ATOM 849 C C . ARG A 1 102 ? 2.897 -3.269 -12.318 1.00 83.56 102 ARG A C 1
ATOM 851 O O . ARG A 1 102 ? 3.525 -3.675 -11.345 1.00 83.56 102 ARG A O 1
ATOM 858 N N . SER A 1 103 ? 2.128 -2.186 -12.278 1.00 77.44 103 SER A N 1
ATOM 859 C CA . SER A 1 103 ? 1.821 -1.530 -11.014 1.00 77.44 103 SER A CA 1
ATOM 860 C C . SER A 1 103 ? 0.703 -2.289 -10.312 1.00 77.44 103 SER A C 1
ATOM 862 O O . SER A 1 103 ? -0.394 -2.418 -10.855 1.00 77.44 103 SER A O 1
ATOM 864 N N . ASN A 1 104 ? 0.961 -2.733 -9.086 1.00 69.50 104 ASN A N 1
ATOM 865 C CA . ASN A 1 104 ? -0.071 -3.323 -8.234 1.00 69.50 104 ASN A CA 1
ATOM 866 C C . ASN A 1 104 ? -1.027 -2.256 -7.663 1.00 69.50 104 ASN A C 1
ATOM 868 O O . ASN A 1 104 ? -2.041 -2.606 -7.067 1.00 69.50 104 ASN A O 1
ATOM 872 N N . LEU A 1 105 ? -0.737 -0.961 -7.869 1.00 66.12 105 LEU A N 1
ATOM 873 C CA . LEU A 1 105 ? -1.597 0.142 -7.432 1.00 66.12 105 LEU A CA 1
ATOM 874 C C . LEU A 1 105 ? -2.961 0.102 -8.108 1.00 66.12 105 LEU A C 1
ATOM 876 O O . LEU A 1 105 ? -3.960 0.363 -7.462 1.00 66.12 105 LEU A O 1
ATOM 880 N N . TYR A 1 106 ? -3.026 -0.221 -9.398 1.00 55.78 106 TYR A N 1
ATOM 881 C CA . TYR A 1 106 ? -4.308 -0.206 -10.098 1.00 55.78 106 TYR A CA 1
ATOM 882 C C . TYR A 1 106 ? -5.188 -1.383 -9.675 1.00 55.78 106 TYR A C 1
ATOM 884 O O . TYR A 1 106 ? -6.339 -1.154 -9.333 1.00 55.78 106 TYR A O 1
ATOM 892 N N . ALA A 1 107 ? -4.637 -2.597 -9.558 1.00 55.09 107 ALA A N 1
ATOM 893 C CA . ALA A 1 107 ? -5.387 -3.770 -9.094 1.00 55.09 107 ALA A CA 1
ATOM 894 C C . ALA A 1 107 ? -6.019 -3.560 -7.706 1.00 55.09 107 ALA A C 1
ATOM 896 O O . ALA A 1 107 ? -7.173 -3.916 -7.497 1.00 55.09 107 ALA A O 1
ATOM 897 N N . ALA A 1 108 ? -5.299 -2.894 -6.796 1.00 54.84 108 ALA A N 1
ATOM 898 C CA . ALA A 1 108 ? -5.803 -2.605 -5.459 1.00 54.84 108 ALA A CA 1
ATOM 899 C C . ALA A 1 108 ? -7.025 -1.671 -5.449 1.00 54.84 108 ALA A C 1
ATOM 901 O O . ALA A 1 108 ? -7.743 -1.678 -4.463 1.00 54.84 108 ALA A O 1
ATOM 902 N N . PHE A 1 109 ? -7.274 -0.871 -6.496 1.00 57.12 109 PHE A N 1
ATOM 903 C CA . PHE A 1 109 ? -8.317 0.167 -6.486 1.00 57.12 109 PHE A CA 1
ATOM 904 C C . PHE A 1 109 ? -9.288 0.135 -7.679 1.00 57.12 109 PHE A C 1
ATOM 906 O O . PHE A 1 109 ? -10.309 0.821 -7.619 1.00 57.12 109 PHE A O 1
ATOM 913 N N . SER A 1 110 ? -9.012 -0.615 -8.754 1.00 53.09 110 SER A N 1
ATOM 914 C CA . SER A 1 110 ? -9.816 -0.574 -9.983 1.00 53.09 110 SER A CA 1
ATOM 915 C C . SER A 1 110 ? -10.909 -1.635 -10.079 1.00 53.09 110 SER A C 1
ATOM 917 O O . SER A 1 110 ? -11.756 -1.494 -10.951 1.00 53.09 110 SER A O 1
ATOM 919 N N . GLY A 1 111 ? -10.924 -2.689 -9.251 1.00 53.09 111 GLY A N 1
ATOM 920 C CA . GLY A 1 111 ? -11.942 -3.759 -9.307 1.00 53.09 111 GLY A CA 1
ATOM 921 C C . GLY A 1 111 ? -12.015 -4.539 -10.636 1.00 53.09 111 GLY A C 1
ATOM 922 O O . GLY A 1 111 ? -12.745 -5.520 -10.746 1.00 53.09 111 GLY A O 1
ATOM 923 N N . GLU A 1 112 ? -11.248 -4.134 -11.647 1.00 41.06 112 GLU A N 1
ATOM 924 C CA . GLU A 1 112 ? -11.165 -4.753 -12.961 1.00 41.06 112 GLU A CA 1
ATOM 925 C C . GLU A 1 112 ? -9.821 -5.472 -13.096 1.00 41.06 112 GLU A C 1
ATOM 927 O O . GLU A 1 112 ? -8.754 -4.857 -13.196 1.00 41.06 112 GLU A O 1
ATOM 932 N N . SER A 1 113 ? -9.887 -6.804 -13.091 1.00 38.16 113 SER A N 1
ATOM 933 C CA . SER A 1 113 ? -8.792 -7.664 -13.525 1.00 38.16 113 SER A CA 1
ATOM 934 C C . SER A 1 113 ? -8.659 -7.536 -15.040 1.00 38.16 113 SER A C 1
ATOM 936 O O . SER A 1 113 ? -9.528 -7.995 -15.779 1.00 38.16 113 SER A O 1
ATOM 938 N N . PHE A 1 114 ? -7.584 -6.909 -15.514 1.00 36.25 114 PHE A N 1
ATOM 939 C CA . PHE A 1 114 ? -7.244 -6.934 -16.936 1.00 36.25 114 PHE A CA 1
ATOM 940 C C . PHE A 1 114 ? -6.857 -8.364 -17.331 1.00 36.25 114 PHE A C 1
ATOM 942 O O . PHE A 1 114 ? -5.767 -8.827 -16.983 1.00 36.25 114 PHE A O 1
ATOM 949 N N . ILE A 1 115 ? -7.784 -9.032 -18.021 1.00 34.12 115 ILE A N 1
ATOM 950 C CA . ILE A 1 115 ? -7.534 -10.193 -18.884 1.00 34.12 115 ILE A CA 1
ATOM 951 C C . ILE A 1 115 ? -6.706 -9.730 -20.087 1.00 34.12 115 ILE A C 1
ATOM 953 O O . ILE A 1 115 ? -6.990 -8.621 -20.599 1.00 34.12 115 ILE A O 1
#

Foldseek 3Di:
DPPVVVVVVVVVVVVPQDPLNLLLVLLLVVCLVPNLPDDLVVSCVVVVHDSVSSCVNPVDSVRSLVVNLVVLVVVLVVQLVCLVPPPVDDPVSSVVSNVPRDRCNCSSHPNDDDD

pLDDT: mean 83.61, std 18.01, range [34.12, 98.31]

Radius of gyration: 17.93 Å; chains: 1; bounding box: 41×35×45 Å